Protein AF-A0A835RBX3-F1 (afdb_monomer_lite)

Foldseek 3Di:
DKWKKWKWKDQPNDIDTDDIDIDPDPVVLVVVQVVQAQDFPDPVDPRGIGIHMDTDDDPDPPPPPPPPPPDPDDDDDDDD

Secondary structure (DSSP, 8-state):
--EEEEEEEEETTEEEEEEEEEES-HHHHHHHHHHHTT-BS-TT-TT--EEEEEE-------------------------

InterPro domains:
  IPR000504 RNA recognition motif domain [PF00076] (6-45)
  IPR012677 Nucleotide-binding alpha-beta plait domain superfamily [G3DSA:3.30.70.330] (1-59)
  IPR035979 RNA-binding domain superfamily [SSF54928] (5-66)

Structure (mmCIF, N/CA/C/O backbone):
data_AF-A0A835RBX3-F1
#
_entry.id   AF-A0A835RBX3-F1
#
loop_
_atom_site.group_PDB
_atom_site.id
_atom_site.type_symbol
_atom_site.label_atom_id
_atom_site.label_alt_id
_atom_site.label_comp_id
_atom_site.label_asym_id
_atom_site.label_entity_id
_atom_site.label_seq_id
_atom_site.pdbx_PDB_ins_code
_atom_site.Cartn_x
_atom_site.Cartn_y
_atom_site.Cartn_z
_atom_site.occupancy
_atom_site.B_iso_or_equiv
_atom_site.auth_seq_id
_atom_site.auth_comp_id
_atom_site.auth_asym_id
_atom_site.auth_atom_id
_atom_site.pdbx_PDB_model_num
ATOM 1 N N . MET A 1 1 ? 16.198 -0.340 -11.282 1.00 61.53 1 MET A N 1
ATOM 2 C CA . MET A 1 1 ? 16.019 -0.489 -9.827 1.00 61.53 1 MET A CA 1
ATOM 3 C C . MET A 1 1 ? 14.526 -0.599 -9.639 1.00 61.53 1 MET A C 1
ATOM 5 O O . MET A 1 1 ? 13.845 0.369 -9.940 1.00 61.53 1 MET A O 1
ATOM 9 N N . VAL A 1 2 ? 14.028 -1.798 -9.348 1.00 67.19 2 VAL A N 1
ATOM 10 C CA . VAL A 1 2 ? 12.610 -1.979 -9.020 1.00 67.19 2 VAL A CA 1
ATOM 11 C C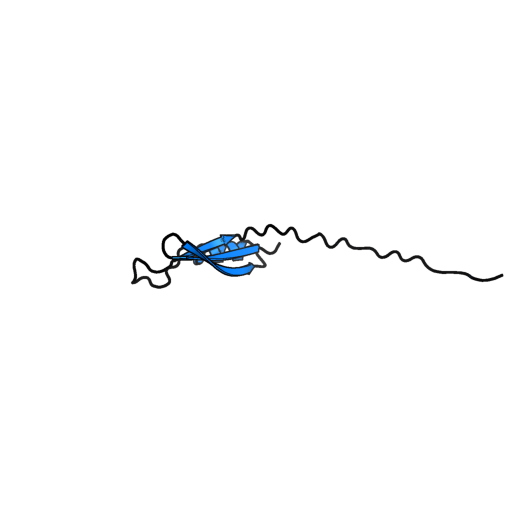 . VAL A 1 2 ? 12.431 -1.542 -7.573 1.00 67.19 2 VAL A C 1
ATOM 13 O O . VAL A 1 2 ? 13.251 -1.900 -6.728 1.00 67.19 2 VAL A O 1
ATOM 16 N N . GLU A 1 3 ? 11.429 -0.712 -7.315 1.00 80.75 3 GLU A N 1
ATOM 17 C CA . GLU A 1 3 ? 11.069 -0.320 -5.955 1.00 80.75 3 GLU A CA 1
ATOM 18 C C . GLU A 1 3 ? 9.878 -1.150 -5.508 1.00 80.75 3 GLU A C 1
ATOM 20 O O . GLU A 1 3 ? 8.878 -1.268 -6.222 1.00 80.75 3 GLU A O 1
ATOM 25 N N . HIS A 1 4 ? 9.977 -1.695 -4.303 1.00 83.56 4 HIS A N 1
ATOM 26 C CA . HIS A 1 4 ? 8.895 -2.433 -3.680 1.00 83.56 4 HIS A CA 1
ATOM 27 C C . HIS A 1 4 ? 8.256 -1.571 -2.602 1.00 83.56 4 HIS A C 1
ATOM 29 O O . HIS A 1 4 ? 8.943 -1.091 -1.699 1.00 83.56 4 HIS A O 1
ATOM 35 N N . ILE A 1 5 ? 6.936 -1.423 -2.643 1.00 90.12 5 ILE A N 1
ATOM 36 C CA . ILE A 1 5 ? 6.169 -0.900 -1.50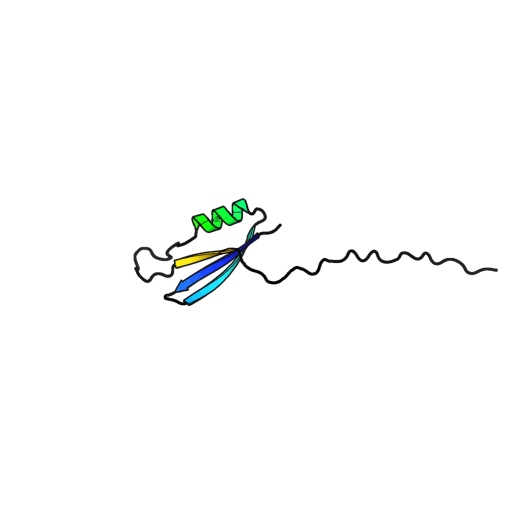9 1.00 90.12 5 ILE A CA 1
ATOM 37 C C . ILE A 1 5 ? 5.454 -2.049 -0.801 1.00 90.12 5 ILE A C 1
ATOM 39 O O . ILE A 1 5 ? 4.942 -2.972 -1.436 1.00 90.12 5 ILE A O 1
ATOM 43 N N . GLU A 1 6 ? 5.422 -1.998 0.524 1.00 91.31 6 GLU A N 1
ATOM 44 C CA . GLU A 1 6 ? 4.605 -2.868 1.362 1.00 91.31 6 GLU A CA 1
ATOM 45 C C . GLU A 1 6 ? 3.323 -2.136 1.759 1.00 91.31 6 GLU A C 1
ATOM 47 O O . GLU A 1 6 ? 3.358 -1.024 2.291 1.00 91.31 6 GLU A O 1
ATOM 52 N N . VAL A 1 7 ? 2.180 -2.771 1.507 1.00 92.12 7 VAL A N 1
ATOM 53 C CA . VAL A 1 7 ? 0.866 -2.235 1.863 1.00 92.12 7 VAL A CA 1
ATOM 54 C C . VAL A 1 7 ? 0.400 -2.923 3.135 1.00 92.12 7 VAL A C 1
ATOM 56 O O . VAL A 1 7 ? 0.252 -4.148 3.180 1.00 92.12 7 VAL A O 1
ATOM 59 N N . LYS A 1 8 ? 0.168 -2.137 4.185 1.00 93.69 8 LYS A N 1
ATOM 60 C CA . LYS A 1 8 ? -0.287 -2.606 5.492 1.00 93.69 8 LYS A CA 1
ATOM 61 C C . LYS A 1 8 ? -1.636 -2.010 5.833 1.00 93.69 8 LYS A C 1
ATOM 63 O O . LYS A 1 8 ? -1.918 -0.862 5.515 1.00 93.69 8 LYS A O 1
ATOM 68 N N . VAL A 1 9 ? -2.439 -2.776 6.552 1.00 93.75 9 VAL A N 1
ATOM 69 C CA . VAL A 1 9 ? -3.620 -2.262 7.239 1.00 93.75 9 VAL A CA 1
ATOM 70 C C . VAL A 1 9 ? -3.349 -2.207 8.738 1.00 93.75 9 VAL A C 1
ATOM 72 O O . VAL A 1 9 ? -2.836 -3.170 9.316 1.00 93.75 9 VAL A O 1
ATOM 75 N N . MET A 1 10 ? -3.679 -1.080 9.360 1.00 91.44 10 MET A N 1
ATOM 76 C CA . MET A 1 10 ? -3.619 -0.888 10.806 1.00 91.44 10 MET A CA 1
ATOM 77 C C . MET A 1 10 ? -5.008 -1.126 11.393 1.00 91.44 10 MET A C 1
ATOM 79 O O . MET A 1 10 ? -5.964 -0.451 11.014 1.00 91.44 10 MET A O 1
ATOM 83 N N . VAL A 1 11 ? -5.120 -2.088 12.308 1.00 87.38 11 VAL A N 1
ATOM 84 C CA . VAL A 1 11 ? -6.344 -2.378 13.069 1.00 87.38 11 VAL A CA 1
ATOM 85 C C . VAL A 1 11 ? -5.999 -2.275 14.552 1.00 87.38 11 VAL A C 1
ATOM 87 O O . VAL A 1 11 ? -5.338 -3.162 15.102 1.00 87.38 11 VAL A O 1
ATOM 90 N N . GLY A 1 12 ? -6.397 -1.171 15.188 1.00 85.19 12 GLY A N 1
ATOM 91 C CA . GLY A 1 12 ? -5.862 -0.790 16.497 1.00 85.19 12 GLY A CA 1
ATOM 92 C C . GLY A 1 12 ? -4.340 -0.617 16.421 1.00 85.19 12 GLY A C 1
ATOM 93 O O . GLY A 1 12 ? -3.838 0.053 15.524 1.00 85.19 12 GLY A O 1
ATOM 94 N N . ASP A 1 13 ? -3.606 -1.283 17.312 1.00 86.12 13 ASP A N 1
ATOM 95 C CA . ASP A 1 13 ? -2.132 -1.252 17.350 1.00 86.12 13 ASP A CA 1
ATOM 96 C C . ASP A 1 13 ? -1.467 -2.314 16.444 1.00 86.12 13 ASP A C 1
ATOM 98 O O . ASP A 1 13 ? -0.247 -2.437 16.366 1.00 86.12 13 ASP A O 1
ATOM 102 N N . LYS A 1 14 ? -2.261 -3.133 15.741 1.00 90.19 14 LYS A N 1
ATOM 103 C CA . LYS A 1 14 ? -1.746 -4.258 14.949 1.00 90.19 14 LYS A CA 1
ATOM 104 C C . LYS A 1 14 ? -1.651 -3.889 13.474 1.00 90.19 14 LYS A C 1
ATOM 106 O O . LYS A 1 14 ? -2.663 -3.593 12.841 1.00 90.19 14 LYS A O 1
ATOM 111 N N . ALA A 1 15 ? -0.453 -4.014 12.910 1.00 92.12 15 ALA A N 1
ATOM 112 C CA . ALA A 1 15 ? -0.222 -3.925 11.472 1.00 92.12 15 ALA A CA 1
ATOM 113 C C . ALA A 1 15 ? -0.321 -5.311 10.819 1.00 92.12 15 ALA A C 1
ATOM 115 O O . ALA A 1 15 ? 0.294 -6.270 11.290 1.00 92.12 15 ALA A O 1
ATOM 116 N N . ARG A 1 16 ? -1.045 -5.422 9.703 1.00 91.88 16 ARG A N 1
ATOM 117 C CA . ARG A 1 16 ? -1.038 -6.620 8.849 1.00 91.88 16 ARG A CA 1
ATOM 118 C C . ARG A 1 16 ? -0.614 -6.249 7.440 1.00 91.88 16 ARG A C 1
ATOM 120 O O . ARG A 1 16 ? -1.227 -5.375 6.837 1.00 91.88 16 ARG A O 1
ATOM 127 N N . VAL A 1 17 ? 0.412 -6.920 6.921 1.00 91.69 17 VAL A N 1
ATOM 128 C CA . VAL A 1 17 ? 0.799 -6.803 5.508 1.00 91.69 17 VAL A CA 1
ATOM 129 C C . VAL A 1 17 ? -0.279 -7.473 4.664 1.00 91.69 17 VAL A C 1
ATOM 131 O O . VAL A 1 17 ? -0.648 -8.615 4.930 1.00 91.69 17 VAL A O 1
ATOM 134 N N . LEU A 1 18 ? -0.787 -6.748 3.674 1.00 91.12 18 LEU A N 1
ATOM 135 C CA . LEU A 1 18 ? -1.770 -7.251 2.720 1.00 91.12 18 LEU A CA 1
ATOM 136 C C . LEU A 1 18 ? -1.079 -7.756 1.457 1.00 91.12 18 LEU A C 1
ATOM 138 O O . LEU A 1 18 ? -1.333 -8.872 1.013 1.00 91.12 18 LEU A O 1
ATOM 142 N N . CYS A 1 19 ? -0.199 -6.932 0.890 1.00 91.31 19 CYS A N 1
ATOM 143 C CA . CYS A 1 19 ? 0.514 -7.238 -0.340 1.00 91.31 19 CYS A CA 1
ATOM 144 C C . CYS A 1 19 ? 1.798 -6.412 -0.476 1.00 91.31 19 CYS A C 1
ATOM 146 O O . CYS A 1 19 ? 2.039 -5.452 0.265 1.00 91.31 19 CYS A O 1
ATOM 148 N N . PHE A 1 20 ? 2.602 -6.802 -1.463 1.00 91.06 20 PHE A N 1
ATOM 149 C CA . PHE A 1 20 ? 3.737 -6.041 -1.963 1.00 91.06 20 PHE A CA 1
ATOM 150 C C . PHE A 1 20 ? 3.443 -5.630 -3.399 1.00 91.06 20 PHE A C 1
ATOM 152 O O . PHE A 1 20 ? 2.861 -6.409 -4.155 1.00 91.06 20 PHE A O 1
ATOM 159 N N . VAL A 1 21 ? 3.836 -4.416 -3.764 1.00 90.31 21 VAL A N 1
ATOM 160 C CA . VAL A 1 21 ? 3.655 -3.891 -5.118 1.00 90.31 21 VAL A CA 1
ATOM 161 C C . VAL A 1 21 ? 5.006 -3.452 -5.656 1.00 90.31 21 VAL A C 1
ATOM 163 O O . VAL A 1 21 ? 5.753 -2.751 -4.973 1.00 90.31 21 VAL A O 1
ATOM 166 N N . GLU A 1 22 ? 5.304 -3.881 -6.876 1.00 90.62 22 GLU A N 1
ATOM 167 C CA . GLU A 1 22 ? 6.502 -3.506 -7.620 1.00 90.62 22 GLU A CA 1
ATOM 168 C C . GLU A 1 22 ? 6.213 -2.318 -8.530 1.00 90.62 22 GLU A C 1
ATOM 170 O O . GLU A 1 22 ? 5.189 -2.275 -9.212 1.00 90.62 22 GLU A O 1
ATOM 175 N N . PHE A 1 23 ? 7.136 -1.360 -8.552 1.00 87.44 23 PHE A N 1
ATOM 176 C CA . PHE A 1 23 ? 7.108 -0.231 -9.470 1.00 87.44 23 PHE A CA 1
ATOM 177 C C . PHE A 1 23 ? 8.416 -0.147 -10.251 1.00 87.44 23 PHE A C 1
ATOM 179 O O . PHE A 1 23 ? 9.507 -0.204 -9.678 1.00 87.44 23 PHE A O 1
ATOM 186 N N . ASP A 1 24 ? 8.297 0.108 -11.553 1.00 87.88 24 ASP A N 1
ATOM 187 C CA . ASP A 1 24 ? 9.442 0.341 -12.443 1.00 87.88 24 ASP A CA 1
ATOM 188 C C . ASP A 1 24 ? 10.140 1.684 -12.182 1.00 87.88 24 ASP A C 1
ATOM 190 O O . ASP A 1 24 ? 11.290 1.890 -12.575 1.00 87.88 24 ASP A O 1
ATOM 194 N N . SER A 1 25 ? 9.440 2.624 -11.537 1.00 89.31 25 SER A N 1
ATOM 195 C CA . SER A 1 25 ? 9.926 3.975 -11.274 1.00 89.31 25 SER A CA 1
ATOM 196 C C . SER A 1 25 ? 9.762 4.353 -9.803 1.00 89.31 25 SER A C 1
ATOM 198 O O . SER A 1 25 ? 8.641 4.311 -9.281 1.00 89.31 25 SER A O 1
ATOM 200 N N . PRO A 1 26 ? 10.831 4.845 -9.148 1.00 88.25 26 PRO A N 1
ATOM 201 C CA . PRO A 1 26 ? 10.760 5.299 -7.762 1.00 88.25 26 PRO A CA 1
ATOM 202 C C . PRO A 1 26 ? 9.803 6.483 -7.590 1.00 88.25 26 PRO A C 1
ATOM 204 O O . PRO A 1 26 ? 9.168 6.623 -6.548 1.00 88.25 26 PRO A O 1
ATOM 207 N N . LYS A 1 27 ? 9.641 7.318 -8.627 1.00 91.62 27 LYS A N 1
ATOM 208 C CA . LYS A 1 27 ? 8.673 8.424 -8.604 1.00 91.62 27 LYS A CA 1
ATOM 209 C C . LYS A 1 27 ? 7.241 7.900 -8.533 1.00 91.62 27 LYS A C 1
ATOM 211 O O . LYS A 1 27 ? 6.452 8.418 -7.754 1.00 91.62 27 LYS A O 1
ATOM 216 N N . CYS A 1 28 ? 6.924 6.856 -9.301 1.00 91.94 28 CYS A N 1
ATOM 217 C CA . CYS A 1 28 ? 5.598 6.241 -9.289 1.00 91.94 28 CYS A CA 1
ATOM 218 C C . CYS A 1 28 ? 5.303 5.576 -7.938 1.00 91.94 28 CYS A C 1
ATOM 220 O O . CYS A 1 28 ? 4.222 5.787 -7.392 1.00 91.94 28 CYS A O 1
ATOM 222 N N . ALA A 1 29 ? 6.278 4.857 -7.369 1.00 92.19 29 ALA A N 1
ATOM 223 C CA . ALA A 1 29 ? 6.164 4.273 -6.032 1.00 92.19 29 ALA A CA 1
ATOM 224 C C . ALA A 1 29 ? 5.886 5.340 -4.962 1.00 92.19 29 ALA A C 1
ATOM 226 O O . ALA A 1 29 ? 4.973 5.190 -4.151 1.00 92.19 29 ALA A O 1
ATOM 227 N N . LEU A 1 30 ? 6.633 6.451 -4.994 1.00 93.00 30 LEU A N 1
ATOM 228 C CA . LEU A 1 30 ? 6.452 7.558 -4.058 1.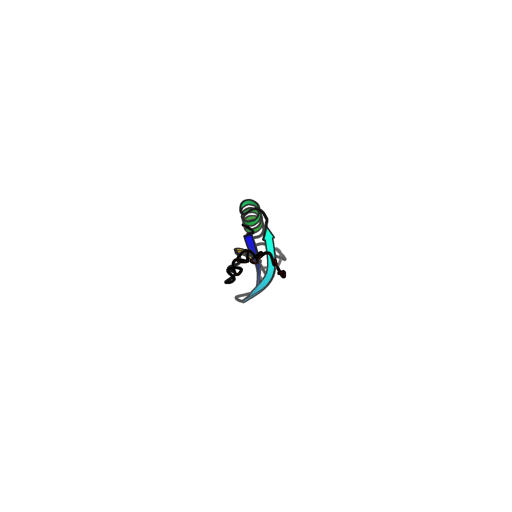00 93.00 30 LEU A CA 1
ATOM 229 C C . LEU A 1 30 ? 5.072 8.210 -4.200 1.00 93.00 30 LEU A C 1
ATOM 231 O O . LEU A 1 30 ? 4.416 8.459 -3.193 1.00 93.00 30 LEU A O 1
ATOM 235 N N . THR A 1 31 ? 4.612 8.459 -5.429 1.00 95.06 31 THR A N 1
ATOM 236 C CA . THR A 1 31 ? 3.277 9.022 -5.667 1.00 95.06 31 THR A CA 1
ATOM 237 C C . THR A 1 31 ? 2.181 8.100 -5.138 1.00 95.06 31 THR A C 1
ATOM 239 O O . THR A 1 31 ? 1.276 8.573 -4.457 1.00 95.06 31 THR A O 1
ATOM 242 N N . ALA A 1 32 ? 2.271 6.791 -5.396 1.00 93.31 32 ALA A N 1
ATOM 243 C CA . ALA A 1 32 ? 1.304 5.820 -4.888 1.00 93.31 32 ALA A CA 1
ATOM 244 C C . ALA A 1 32 ? 1.292 5.777 -3.352 1.00 93.31 32 ALA A C 1
ATOM 246 O O . ALA A 1 32 ? 0.222 5.801 -2.746 1.00 93.31 32 ALA A O 1
ATOM 247 N N . LEU A 1 33 ? 2.474 5.785 -2.723 1.00 93.56 33 LEU A N 1
ATOM 248 C CA . LEU A 1 33 ? 2.614 5.871 -1.271 1.00 93.56 33 LEU A CA 1
ATOM 249 C C . LEU A 1 33 ? 1.928 7.130 -0.737 1.00 93.56 33 LEU A C 1
ATOM 251 O O . LEU A 1 33 ? 1.064 7.026 0.124 1.00 93.56 33 LEU A O 1
ATOM 255 N N . GLN A 1 34 ? 2.259 8.308 -1.268 1.00 93.94 34 GLN A N 1
ATOM 256 C CA . GLN A 1 34 ? 1.690 9.578 -0.804 1.00 93.94 34 GLN A CA 1
ATOM 257 C C . GLN A 1 34 ? 0.172 9.660 -1.001 1.00 93.94 34 GLN A C 1
ATOM 259 O O . GLN A 1 34 ? -0.513 10.239 -0.164 1.00 93.94 34 GLN A O 1
ATOM 264 N N . ALA A 1 35 ? -0.350 9.087 -2.086 1.00 94.44 35 ALA A N 1
ATOM 265 C CA . ALA A 1 35 ? -1.775 9.126 -2.402 1.00 94.44 35 ALA A CA 1
ATOM 266 C C . ALA A 1 35 ? -2.622 8.209 -1.507 1.00 94.44 35 ALA A C 1
ATOM 268 O O . ALA A 1 35 ? -3.783 8.513 -1.244 1.00 94.44 35 ALA A O 1
ATOM 269 N N . LEU A 1 36 ? -2.064 7.080 -1.067 1.00 93.31 36 LEU A N 1
ATOM 270 C CA . LEU A 1 36 ? -2.799 6.040 -0.344 1.00 93.31 36 LEU A CA 1
ATOM 271 C C . LEU A 1 36 ? -2.444 5.974 1.154 1.00 93.31 36 LEU A C 1
ATOM 273 O O . LEU A 1 36 ? -3.130 5.292 1.921 1.00 93.31 36 LEU A O 1
ATOM 277 N N . GLN A 1 37 ? -1.389 6.668 1.593 1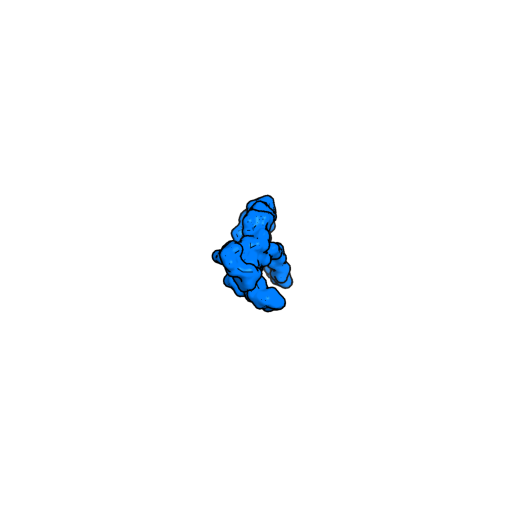.00 93.31 37 GLN A N 1
ATOM 278 C CA . GLN A 1 37 ? -0.998 6.739 2.999 1.00 93.31 37 GLN A CA 1
ATOM 279 C C . GLN A 1 37 ? -2.135 7.314 3.851 1.00 93.31 37 GLN A C 1
ATOM 281 O O . GLN A 1 37 ? -2.601 8.426 3.623 1.00 93.31 37 GLN A O 1
ATOM 286 N N . GLY A 1 38 ? -2.544 6.574 4.883 1.00 91.12 38 GLY A N 1
ATOM 287 C CA . GLY A 1 38 ? -3.589 7.003 5.811 1.00 91.12 38 GLY A CA 1
ATOM 288 C C . GLY A 1 38 ? -5.011 6.856 5.273 1.00 91.12 38 GLY A C 1
ATOM 289 O O . GLY A 1 38 ? -5.941 7.314 5.934 1.00 91.12 38 GLY A O 1
ATOM 290 N N . TYR A 1 39 ? -5.202 6.215 4.115 1.00 93.25 39 TYR A N 1
ATOM 291 C CA . TYR A 1 39 ? -6.535 5.970 3.571 1.00 93.25 39 TYR A CA 1
ATOM 292 C C . TYR A 1 39 ? -7.391 5.164 4.558 1.00 93.25 39 TYR A C 1
ATOM 294 O O . TYR A 1 39 ? -6.994 4.081 4.997 1.00 93.25 39 TYR A O 1
ATOM 302 N N . LYS A 1 40 ? -8.568 5.691 4.904 1.00 92.00 40 LYS A N 1
ATOM 303 C CA . LYS A 1 40 ? -9.565 5.010 5.734 1.00 92.00 40 LYS A CA 1
ATOM 304 C C . LYS A 1 40 ? -10.471 4.168 4.851 1.00 92.00 40 LYS A C 1
ATOM 306 O O . LYS A 1 40 ? -11.033 4.665 3.886 1.00 92.00 40 LYS A O 1
ATOM 311 N N . PHE A 1 41 ? -10.659 2.902 5.218 1.00 89.38 41 PHE A N 1
ATOM 312 C CA . PHE A 1 41 ? -11.582 2.025 4.487 1.00 89.38 41 PHE A CA 1
ATOM 313 C C . PHE A 1 41 ? -13.052 2.446 4.620 1.00 89.38 41 PHE A C 1
ATOM 315 O O . PHE A 1 41 ? -13.863 2.113 3.761 1.00 89.38 41 PHE A O 1
ATOM 322 N N . ASP A 1 42 ? -13.397 3.137 5.705 1.00 89.62 42 ASP A N 1
ATOM 323 C CA . ASP A 1 42 ? -14.741 3.642 5.962 1.00 89.62 42 ASP A CA 1
ATOM 324 C C . ASP A 1 42 ? -14.642 4.936 6.779 1.00 89.62 42 ASP A C 1
ATOM 326 O O . ASP A 1 42 ? -14.385 4.910 7.982 1.00 89.62 42 ASP A O 1
ATOM 330 N N . ASP A 1 43 ? -14.825 6.082 6.128 1.00 87.31 43 ASP A N 1
ATOM 331 C CA . ASP A 1 43 ? -14.721 7.393 6.778 1.00 87.31 43 ASP A CA 1
ATOM 332 C C . ASP A 1 43 ? -15.807 7.644 7.836 1.00 87.31 43 ASP A C 1
ATOM 334 O O . ASP A 1 43 ? -15.647 8.528 8.680 1.00 87.31 43 ASP A O 1
ATOM 338 N N . GLN A 1 44 ? -16.895 6.864 7.838 1.00 91.50 44 GLN A N 1
ATOM 339 C CA . GLN A 1 44 ? -17.978 7.009 8.815 1.00 91.50 44 GLN A CA 1
ATOM 340 C C . GLN A 1 44 ? -17.680 6.289 10.134 1.00 91.50 44 GLN A C 1
ATOM 342 O O . GLN A 1 44 ? -18.340 6.552 11.142 1.00 91.50 44 GLN A O 1
ATOM 347 N N . LYS A 1 45 ? -16.689 5.388 10.157 1.00 87.81 45 LYS A N 1
ATOM 348 C CA . LYS A 1 45 ? -16.316 4.627 11.352 1.00 87.81 45 LYS A CA 1
ATOM 349 C C . LYS A 1 45 ? -15.005 5.165 11.932 1.00 87.81 45 LYS A C 1
ATOM 351 O O . LYS A 1 45 ? -13.959 5.045 11.296 1.00 87.81 45 LYS A O 1
ATOM 356 N N . PRO A 1 46 ? -15.005 5.707 13.164 1.00 82.62 46 PRO A N 1
ATOM 357 C CA . PRO A 1 46 ? -13.787 6.240 13.775 1.00 82.62 46 PRO A CA 1
ATOM 358 C C . PRO A 1 46 ? -12.716 5.163 13.994 1.00 82.62 46 PRO A C 1
ATOM 360 O O . PRO A 1 46 ? -11.530 5.472 13.931 1.00 82.62 46 PRO A O 1
ATOM 363 N N . GLU A 1 47 ? -13.130 3.907 14.174 1.00 85.75 47 GLU A N 1
ATOM 364 C CA . GLU A 1 47 ? -12.241 2.748 14.325 1.00 85.75 47 GLU A CA 1
ATOM 365 C C . GLU A 1 47 ? -12.015 1.981 13.013 1.00 85.75 47 GLU A C 1
ATOM 367 O O . GLU A 1 47 ? -11.564 0.832 13.026 1.00 85.75 47 GLU A O 1
ATOM 372 N N . ALA A 1 48 ? -12.355 2.581 11.865 1.00 89.56 48 ALA A N 1
ATOM 373 C CA . ALA A 1 48 ? -12.061 1.968 10.581 1.00 89.56 48 ALA A CA 1
ATOM 374 C C . ALA A 1 48 ? -10.554 1.718 10.449 1.00 89.56 48 ALA A C 1
ATOM 376 O O . ALA A 1 48 ? -9.747 2.590 10.793 1.00 89.56 48 ALA A O 1
ATOM 377 N N . PRO A 1 49 ? -10.161 0.560 9.901 1.00 91.19 49 PRO A N 1
ATOM 378 C CA . PRO A 1 49 ? -8.772 0.319 9.590 1.00 91.19 49 PRO A CA 1
ATOM 379 C C . PRO A 1 49 ? -8.222 1.388 8.644 1.00 91.19 49 PRO A C 1
ATOM 381 O O . PRO A 1 49 ? -8.915 1.836 7.724 1.00 91.19 49 PRO A O 1
ATOM 384 N N . VAL A 1 50 ? -6.963 1.763 8.855 1.00 93.88 50 VAL A N 1
ATOM 385 C CA . VAL A 1 50 ? -6.245 2.703 7.985 1.00 93.88 50 VAL A CA 1
ATOM 386 C C . VAL A 1 50 ? -5.160 1.981 7.206 1.00 93.88 50 VAL A C 1
ATOM 388 O O . VAL A 1 50 ? -4.473 1.104 7.737 1.00 93.88 50 VAL A O 1
ATOM 391 N N . LEU A 1 51 ? -4.992 2.349 5.941 1.00 94.00 51 LEU A N 1
ATOM 392 C CA . LEU A 1 51 ? -3.857 1.915 5.143 1.00 94.00 51 LEU A CA 1
ATOM 393 C C . LEU A 1 51 ? -2.595 2.655 5.584 1.00 94.00 51 LEU A C 1
ATOM 395 O O . LEU A 1 51 ? -2.578 3.874 5.750 1.00 94.00 51 LEU A O 1
ATOM 399 N N . SER A 1 52 ? -1.520 1.899 5.742 1.00 93.06 52 SER A N 1
ATOM 400 C CA . SER A 1 52 ? -0.169 2.399 5.940 1.00 93.06 52 SER A CA 1
ATOM 401 C C . SER A 1 52 ? 0.724 1.772 4.884 1.00 93.06 52 SER A C 1
ATOM 403 O O . SER A 1 52 ? 0.720 0.554 4.703 1.00 93.06 52 SER A O 1
ATOM 405 N N . ILE A 1 53 ? 1.464 2.597 4.156 1.00 93.50 53 ILE A N 1
ATOM 406 C CA . ILE A 1 53 ? 2.283 2.163 3.033 1.00 93.50 53 ILE A CA 1
ATOM 407 C C . ILE A 1 53 ? 3.701 2.629 3.271 1.00 93.50 53 ILE A C 1
ATOM 409 O O . ILE A 1 53 ? 3.965 3.757 3.677 1.00 93.50 53 ILE A O 1
ATOM 413 N N . GLN A 1 54 ? 4.641 1.730 3.032 1.00 91.75 54 GLN A N 1
ATOM 414 C CA . GLN A 1 54 ? 6.047 1.994 3.280 1.00 91.75 54 GLN A CA 1
ATOM 415 C C . GLN A 1 54 ? 6.862 1.373 2.158 1.00 91.75 54 GLN A C 1
ATOM 417 O O . GLN A 1 54 ? 6.422 0.414 1.527 1.00 91.75 54 GLN A O 1
ATOM 422 N N . PHE A 1 55 ? 8.072 1.871 1.932 1.00 90.12 55 PHE A N 1
ATOM 423 C CA . PHE A 1 55 ? 9.026 1.119 1.127 1.00 90.12 55 PHE A CA 1
ATOM 424 C C . PHE A 1 55 ? 9.332 -0.203 1.827 1.00 90.12 55 PHE A C 1
ATOM 426 O O . PHE A 1 55 ? 9.663 -0.233 3.018 1.00 90.12 55 PHE A O 1
ATOM 433 N N . ALA A 1 56 ? 9.192 -1.299 1.089 1.00 87.69 56 ALA A N 1
ATOM 434 C CA . ALA A 1 56 ? 9.467 -2.620 1.604 1.00 87.69 56 ALA A CA 1
ATOM 435 C C . ALA A 1 56 ? 10.971 -2.754 1.843 1.00 87.69 56 ALA A C 1
ATOM 437 O O . ALA A 1 56 ? 11.794 -2.576 0.946 1.00 87.69 56 ALA A O 1
ATOM 438 N N . LYS A 1 57 ? 11.343 -3.098 3.074 1.00 77.81 57 LYS A N 1
ATOM 439 C CA . LYS A 1 57 ? 12.725 -3.439 3.410 1.00 77.81 57 LYS A CA 1
ATOM 440 C C . LYS A 1 57 ? 12.921 -4.932 3.181 1.00 77.81 57 LYS A C 1
ATOM 442 O O . LYS A 1 57 ? 12.776 -5.725 4.107 1.00 77.81 57 LYS A O 1
ATOM 447 N N . PHE A 1 58 ? 13.228 -5.321 1.947 1.00 71.31 58 PHE A N 1
ATOM 448 C CA . PHE A 1 58 ? 13.628 -6.696 1.660 1.00 71.31 58 PHE A CA 1
ATOM 449 C C . PHE A 1 58 ? 15.088 -6.923 2.092 1.00 71.31 58 PHE A C 1
ATOM 451 O O . PHE A 1 58 ? 15.969 -6.186 1.652 1.00 71.31 58 PHE A O 1
ATOM 458 N N . PRO A 1 59 ? 15.392 -7.948 2.913 1.00 57.72 59 PRO A N 1
ATOM 459 C CA . PRO A 1 59 ? 16.775 -8.299 3.248 1.00 57.72 59 PRO A CA 1
ATOM 460 C C . PRO A 1 59 ? 17.514 -9.004 2.096 1.00 57.72 59 PRO A C 1
ATOM 462 O O . PRO A 1 59 ? 18.705 -9.291 2.208 1.00 57.72 59 PRO A O 1
ATOM 465 N N . PHE A 1 60 ? 16.840 -9.297 0.981 1.00 54.84 60 PHE A N 1
ATOM 466 C CA . PHE A 1 60 ? 17.424 -10.055 -0.116 1.00 54.84 60 PHE A CA 1
ATOM 467 C C . PHE A 1 60 ? 18.173 -9.127 -1.070 1.00 54.84 60 PHE A C 1
ATOM 469 O O . PHE A 1 60 ? 17.605 -8.551 -1.996 1.00 54.84 60 PHE A O 1
ATOM 476 N N . ARG A 1 61 ? 19.492 -9.034 -0.886 1.00 56.44 61 ARG A N 1
ATOM 477 C CA . ARG A 1 61 ? 20.368 -8.805 -2.035 1.00 56.44 61 ARG A CA 1
ATOM 478 C C . ARG A 1 61 ? 20.237 -10.055 -2.894 1.00 56.44 61 ARG A C 1
ATOM 480 O O . ARG A 1 61 ? 20.690 -11.115 -2.472 1.00 56.44 61 ARG A O 1
ATOM 487 N N . LEU A 1 62 ? 19.556 -9.946 -4.037 1.00 54.28 62 LEU A N 1
ATOM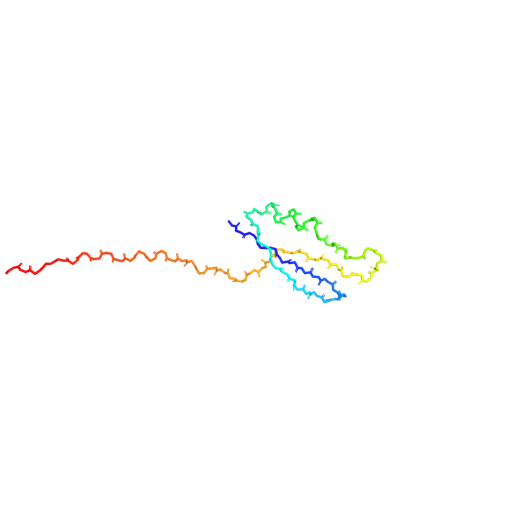 488 C CA . LEU A 1 62 ? 19.585 -10.991 -5.059 1.00 54.28 62 LEU A CA 1
ATOM 489 C C . LEU A 1 62 ? 21.056 -11.408 -5.220 1.00 54.28 62 LEU A C 1
ATOM 491 O O . LEU A 1 62 ? 21.887 -10.511 -5.414 1.00 54.28 62 LEU A O 1
ATOM 495 N N . PRO A 1 63 ? 21.414 -12.698 -5.054 1.00 50.50 63 PRO A N 1
ATOM 496 C CA . PRO A 1 63 ? 22.764 -13.132 -5.359 1.00 50.50 63 PRO A CA 1
ATOM 497 C C . PRO A 1 63 ? 23.024 -12.681 -6.789 1.00 50.50 63 PRO A C 1
ATOM 499 O O . PRO A 1 63 ? 22.234 -12.968 -7.691 1.00 50.50 63 PRO A O 1
ATOM 502 N N . ASN A 1 64 ? 24.058 -11.855 -6.942 1.00 54.44 64 ASN A N 1
ATOM 503 C CA . ASN A 1 64 ? 24.559 -11.430 -8.232 1.00 54.44 64 ASN A CA 1
ATOM 504 C C . ASN A 1 64 ? 24.636 -12.705 -9.069 1.00 54.44 64 ASN A C 1
ATOM 506 O O . ASN A 1 64 ? 25.337 -13.630 -8.674 1.00 54.44 64 ASN A O 1
ATOM 510 N N . VAL A 1 65 ? 23.833 -12.820 -10.129 1.00 57.75 65 VAL A N 1
ATOM 511 C CA . VAL A 1 65 ? 24.006 -13.925 -11.068 1.00 57.75 65 VAL A CA 1
ATOM 512 C C . VAL A 1 65 ? 25.340 -13.633 -11.718 1.00 57.75 65 VAL A C 1
ATOM 514 O O . VAL A 1 65 ? 25.440 -12.848 -12.663 1.00 57.75 65 VAL A O 1
ATOM 517 N N . ASP A 1 66 ? 26.384 -14.187 -11.115 1.00 56.06 66 ASP A N 1
ATOM 518 C CA . ASP A 1 66 ? 27.720 -14.185 -11.647 1.00 56.06 66 ASP A CA 1
ATOM 519 C C . ASP A 1 66 ? 27.558 -14.770 -13.041 1.00 56.06 66 ASP A C 1
ATOM 521 O O . ASP A 1 66 ? 27.117 -15.910 -13.210 1.00 56.06 66 ASP A O 1
ATOM 525 N N . LYS A 1 67 ? 27.821 -13.952 -14.062 1.00 53.34 67 LYS A N 1
ATOM 526 C CA . LYS A 1 67 ? 27.983 -14.429 -15.429 1.00 53.34 67 LYS A CA 1
ATOM 527 C C . LYS A 1 67 ? 29.123 -15.440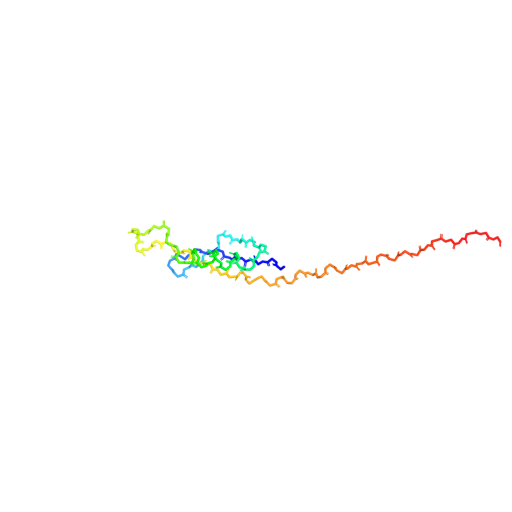 -15.397 1.00 53.34 67 LYS A C 1
ATOM 529 O O . LYS A 1 67 ? 30.283 -15.080 -15.587 1.00 53.34 67 LYS A O 1
ATOM 534 N N . GLY A 1 68 ? 28.776 -16.698 -15.144 1.00 49.72 68 GLY A N 1
ATOM 535 C CA . GLY A 1 68 ? 29.593 -17.853 -15.432 1.00 49.72 68 GLY A CA 1
ATOM 536 C C . GLY A 1 68 ? 29.824 -17.846 -16.930 1.00 49.72 68 GLY A C 1
ATOM 537 O O . GLY A 1 68 ? 29.032 -18.388 -17.696 1.00 49.72 68 GLY A O 1
ATOM 538 N N . HIS A 1 69 ? 30.893 -17.175 -17.352 1.00 52.88 69 HIS A N 1
ATOM 539 C CA . HIS A 1 69 ? 31.521 -17.461 -18.625 1.00 52.88 69 HIS A CA 1
ATOM 540 C C . HIS A 1 69 ? 31.999 -18.906 -18.525 1.00 52.88 69 HIS A C 1
ATOM 542 O O . HIS A 1 69 ? 33.065 -19.194 -17.983 1.00 52.88 69 HIS A O 1
ATOM 548 N N . GLY A 1 70 ? 31.135 -19.816 -18.976 1.00 45.03 70 GLY A N 1
ATOM 549 C CA . GLY A 1 70 ? 31.487 -21.193 -19.246 1.00 45.03 70 GLY A CA 1
ATOM 550 C C . GLY A 1 70 ? 32.698 -21.191 -20.163 1.00 45.03 70 GLY A C 1
ATOM 551 O O . GLY A 1 70 ? 32.683 -20.608 -21.247 1.00 45.03 70 GLY A O 1
ATOM 552 N N . VAL A 1 71 ? 33.767 -21.789 -19.661 1.00 49.84 71 VAL A N 1
ATOM 553 C CA . VAL A 1 71 ? 35.010 -22.024 -20.372 1.00 49.84 71 VAL A CA 1
ATOM 554 C C . VAL A 1 71 ? 34.712 -22.754 -21.687 1.00 49.84 71 VAL A C 1
ATOM 556 O O . VAL A 1 71 ? 34.207 -23.874 -21.693 1.00 49.84 71 VAL A O 1
ATOM 559 N N . ALA A 1 72 ? 35.012 -22.125 -22.821 1.00 51.56 72 ALA A N 1
ATOM 560 C CA . ALA A 1 72 ? 35.162 -22.841 -24.079 1.00 51.56 72 ALA A CA 1
ATOM 561 C C . ALA A 1 72 ? 36.630 -23.270 -24.177 1.00 51.56 72 ALA A C 1
ATOM 563 O O . ALA A 1 72 ? 37.480 -22.490 -24.601 1.00 51.56 72 ALA A O 1
ATOM 564 N N . GLN A 1 73 ? 36.945 -24.493 -23.745 1.00 47.53 73 GLN A N 1
ATOM 565 C CA . GLN A 1 73 ? 38.156 -25.167 -24.212 1.00 47.53 73 GLN A CA 1
ATOM 566 C C . GLN A 1 73 ? 37.807 -25.913 -25.507 1.00 47.53 73 GLN A C 1
ATOM 568 O O . GLN A 1 73 ? 36.993 -26.836 -25.460 1.00 47.53 73 GLN A O 1
ATOM 573 N N . PRO A 1 74 ? 38.371 -25.535 -26.668 1.00 47.94 74 PRO A N 1
ATOM 574 C CA . PRO A 1 74 ? 38.233 -26.333 -27.874 1.00 47.94 74 PRO A CA 1
ATOM 575 C C . PRO A 1 74 ? 39.056 -27.619 -27.742 1.00 47.94 74 PRO A C 1
ATOM 577 O O . PRO A 1 74 ? 40.257 -27.599 -27.474 1.00 47.94 74 PRO A O 1
ATOM 580 N N . THR A 1 75 ? 38.383 -28.747 -27.936 1.00 60.12 75 THR A N 1
ATOM 581 C CA . THR A 1 75 ? 38.980 -30.073 -28.084 1.00 60.12 75 THR A CA 1
ATOM 582 C C . THR A 1 75 ? 39.562 -30.229 -29.493 1.00 60.12 75 THR A C 1
ATOM 584 O O . THR A 1 75 ? 38.813 -30.202 -30.467 1.00 60.12 75 THR A O 1
ATOM 587 N N . SER A 1 76 ? 40.869 -30.452 -29.609 1.00 48.62 76 SER A N 1
ATOM 588 C CA . SER A 1 76 ? 41.543 -31.048 -30.780 1.00 48.62 76 SER A CA 1
ATOM 589 C C . SER A 1 76 ? 42.978 -31.385 -30.347 1.00 48.62 76 SER A C 1
ATOM 591 O O . SER A 1 76 ? 43.585 -30.566 -29.670 1.00 48.62 76 SER A O 1
ATOM 593 N N . SER A 1 77 ? 43.598 -32.527 -30.638 1.00 52.03 77 SER A N 1
ATOM 594 C CA . SER A 1 77 ? 43.438 -33.434 -31.776 1.00 52.03 77 SER A CA 1
ATOM 595 C C . SER A 1 77 ? 44.146 -34.767 -31.494 1.00 52.03 77 SER A C 1
ATOM 597 O O . SER A 1 77 ? 45.195 -34.806 -30.855 1.00 52.03 77 SER A O 1
ATOM 599 N N . HIS A 1 78 ? 43.565 -35.841 -32.021 1.00 48.28 78 HIS A N 1
ATOM 600 C CA . HIS A 1 78 ? 44.172 -37.157 -32.218 1.00 48.28 78 HIS A CA 1
ATOM 601 C C . HIS A 1 78 ? 44.945 -37.154 -33.559 1.00 48.28 78 HIS A C 1
ATOM 603 O O . HIS A 1 78 ? 44.465 -36.527 -34.505 1.00 48.28 78 HIS A O 1
ATOM 609 N N . GLY A 1 79 ? 46.061 -37.891 -33.654 1.00 50.66 79 GLY A N 1
ATOM 610 C CA . GLY A 1 79 ? 46.825 -38.186 -34.889 1.00 50.66 79 GLY A CA 1
ATOM 611 C C . GLY A 1 79 ? 48.131 -37.383 -35.002 1.00 50.66 79 GLY A C 1
ATOM 612 O O . GLY A 1 79 ? 48.091 -36.164 -34.877 1.00 50.66 79 GLY A O 1
ATOM 613 N N . SER A 1 80 ? 49.321 -37.958 -35.198 1.00 49.19 80 SER A N 1
ATOM 614 C CA . SER A 1 80 ? 49.736 -39.302 -35.638 1.00 49.19 80 SER A CA 1
ATOM 615 C C . SER A 1 80 ? 51.072 -39.689 -35.001 1.00 49.19 80 SER A C 1
ATOM 617 O O . SER A 1 80 ? 51.810 -38.760 -34.602 1.00 49.19 80 SER A O 1
#

pLDDT: mean 78.95, std 17.44, range [45.03, 95.06]

Sequence (80 aa):
MVEHIEVKVMVGDKARVLCFVEFDSPKCALTALQALQGYKFDDQKPEAPVLSIQFAKFPFRLPNVDKGHGVAQPTSSHGS

Radius of gyration: 24.07 Å; chains: 1; bounding box: 68×49×53 Å

Organism: Vanilla planifolia (NCBI:txid51239)